Protein AF-A0A0M3JJK4-F1 (afdb_monomer)

Radius of gyration: 24.89 Å; Cα contacts (8 Å, |Δi|>4): 68; chains: 1; bounding box: 41×30×75 Å

Secondary structure (DSSP, 8-state):
----S---SS---------TT--------SSGGG-TTIIIIITTTT---TTTT-SSPPPPP------------TT-SEEEEEE--BTTB--EEEEEE---TT------S---

Sequence (112 aa):
MAFDNVMIGDGFVPAMTLGPGQKARLNFGQDSNTLKYFTTSGLQEGYEPFCVNMYRQLPLWYGKMMCLFEDIGSNSTIDVSRIPATGNSPPSLKITQKVDLNLVFFGSNRFI

Solvent-accessible surface area (backbone atoms only — not comparable to full-atom values): 8223 Å² total; per-residue (Å²): 126,96,73,77,92,78,82,78,75,100,68,88,76,96,79,86,86,76,61,91,93,58,83,85,85,88,80,57,21,56,54,60,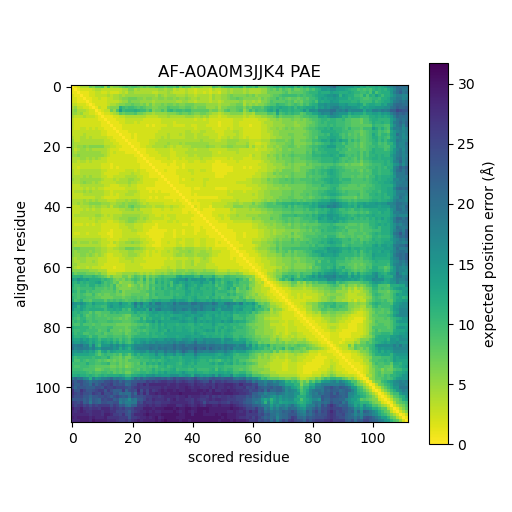89,73,41,92,59,36,78,78,44,40,54,76,74,69,56,76,55,84,27,55,90,47,93,61,83,81,86,82,86,76,90,72,97,63,97,72,93,73,80,84,49,95,87,48,56,54,46,79,47,82,42,74,62,51,101,88,43,75,60,48,78,47,77,46,71,64,86,53,99,87,69,84,84,90,79,76,99,70,80,132

pLDDT: mean 87.49, std 15.22, range [33.72, 97.62]

InterPro domains:
  IPR015925 Ryanodine/Inositol 1,4,5-trisphosphate receptor [PTHR46399] (1-99)
  IPR043136 B30.2/SPRY domain superfamily [G3DSA:2.60.120.920] (1-70)

Mean predicted aligned error: 9.22 Å

Structure (mmCIF, N/CA/C/O backbone):
data_AF-A0A0M3JJK4-F1
#
_entry.id   AF-A0A0M3JJK4-F1
#
loop_
_atom_site.group_PDB
_atom_site.id
_atom_site.type_symbol
_atom_site.label_atom_id
_atom_site.label_alt_id
_atom_site.label_comp_id
_atom_site.label_asym_id
_atom_site.label_entity_id
_atom_site.label_seq_id
_atom_site.pdbx_PDB_ins_code
_atom_site.Cartn_x
_atom_site.Cartn_y
_atom_site.Cartn_z
_atom_site.occupancy
_atom_site.B_iso_or_equiv
_atom_site.auth_seq_id
_atom_site.auth_comp_id
_atom_site.auth_asym_id
_atom_site.auth_atom_id
_atom_site.pdbx_PDB_model_num
ATOM 1 N N . MET A 1 1 ? 10.395 -1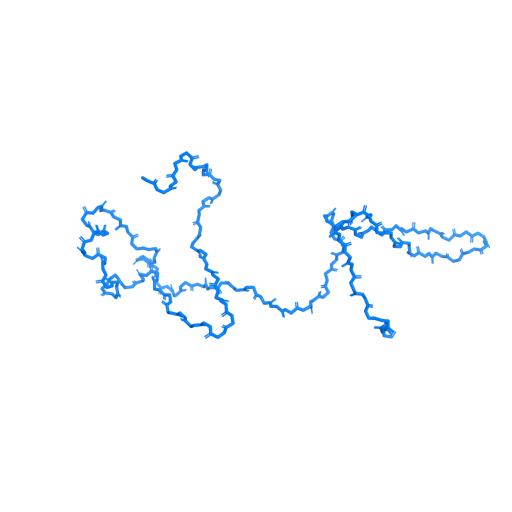.229 24.364 1.00 84.81 1 MET A N 1
ATOM 2 C CA . MET A 1 1 ? 9.872 -0.665 23.099 1.00 84.81 1 MET A CA 1
ATOM 3 C C . MET A 1 1 ? 10.293 -1.593 21.969 1.00 84.81 1 MET A C 1
ATOM 5 O O . MET A 1 1 ? 11.398 -2.111 22.049 1.00 84.81 1 MET A O 1
ATOM 9 N N . ALA A 1 2 ? 9.429 -1.870 20.986 1.00 95.94 2 ALA A N 1
ATOM 10 C CA . ALA A 1 2 ? 9.780 -2.753 19.861 1.00 95.94 2 ALA A CA 1
ATOM 11 C C . ALA A 1 2 ? 10.691 -2.064 18.828 1.00 95.94 2 ALA A C 1
ATOM 13 O O . ALA A 1 2 ? 11.520 -2.719 18.206 1.00 95.94 2 ALA A O 1
ATOM 14 N N . PHE A 1 3 ? 10.558 -0.744 18.689 1.00 96.25 3 PHE A N 1
ATOM 15 C CA . PHE A 1 3 ? 11.367 0.106 17.820 1.00 96.25 3 PHE A CA 1
ATOM 16 C C . PHE A 1 3 ? 11.752 1.377 18.582 1.00 96.25 3 PHE A C 1
ATOM 18 O O . PHE A 1 3 ? 11.002 1.810 19.459 1.00 96.25 3 PHE A O 1
ATOM 25 N N . ASP A 1 4 ? 12.905 1.948 18.247 1.00 96.31 4 ASP A N 1
ATOM 26 C CA . ASP A 1 4 ? 13.414 3.212 18.786 1.00 96.31 4 ASP A CA 1
ATOM 27 C C . ASP A 1 4 ? 14.194 3.957 17.687 1.00 96.31 4 ASP A C 1
ATOM 29 O O . ASP A 1 4 ? 14.675 3.325 16.744 1.00 96.31 4 ASP A O 1
ATOM 33 N N . ASN A 1 5 ? 14.303 5.284 17.791 1.00 95.25 5 ASN A N 1
ATOM 34 C CA . ASN A 1 5 ? 14.967 6.165 16.817 1.00 95.25 5 ASN A CA 1
ATOM 35 C C . ASN A 1 5 ? 14.435 6.028 15.375 1.00 95.25 5 ASN A C 1
ATOM 37 O O . ASN A 1 5 ? 15.194 6.046 14.404 1.00 95.25 5 ASN A O 1
ATOM 41 N N . VAL A 1 6 ? 13.115 5.880 15.224 1.00 94.50 6 VAL A N 1
ATOM 42 C CA . VAL A 1 6 ? 12.473 5.814 13.905 1.00 94.50 6 VAL A CA 1
ATOM 43 C C . VAL A 1 6 ? 12.455 7.207 13.274 1.00 94.50 6 VAL A C 1
ATOM 45 O O . VAL A 1 6 ? 11.865 8.140 13.817 1.00 94.50 6 VAL A O 1
ATOM 48 N N . MET A 1 7 ? 13.080 7.337 12.105 1.00 95.25 7 MET A N 1
ATOM 49 C CA . MET A 1 7 ? 13.093 8.585 11.344 1.00 95.25 7 MET A CA 1
ATOM 50 C C . MET A 1 7 ? 11.712 8.854 10.744 1.00 95.25 7 MET A C 1
ATOM 52 O O . MET A 1 7 ? 11.154 8.011 10.040 1.00 95.25 7 MET A O 1
ATOM 56 N N . ILE A 1 8 ? 11.172 10.041 11.002 1.00 92.31 8 ILE A N 1
ATOM 57 C CA . ILE A 1 8 ? 9.899 10.482 10.431 1.00 92.31 8 ILE A CA 1
ATOM 58 C C . ILE A 1 8 ? 10.202 11.157 9.088 1.00 92.31 8 ILE A C 1
ATOM 60 O O . ILE A 1 8 ? 10.821 12.218 9.059 1.00 92.31 8 ILE A O 1
ATOM 64 N N . GLY A 1 9 ? 9.812 10.508 7.986 1.00 93.44 9 GLY A N 1
ATOM 65 C CA . GLY A 1 9 ? 9.780 11.107 6.646 1.00 93.44 9 GLY A CA 1
ATOM 66 C C . GLY A 1 9 ? 8.451 11.832 6.416 1.00 93.44 9 GLY A C 1
ATOM 67 O O . GLY A 1 9 ? 8.070 12.695 7.199 1.00 93.44 9 GLY A O 1
ATOM 68 N N . ASP A 1 10 ? 7.689 11.406 5.408 1.00 95.38 10 ASP A N 1
ATOM 69 C CA . ASP A 1 10 ? 6.367 11.973 5.073 1.00 95.38 10 ASP A CA 1
ATOM 70 C C . ASP A 1 10 ? 5.220 11.489 5.990 1.00 95.38 10 ASP A C 1
ATOM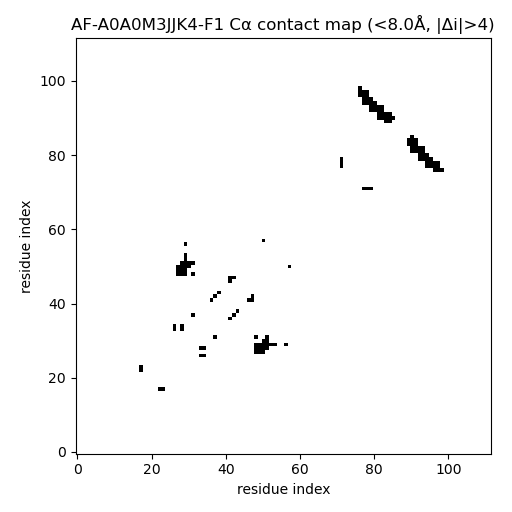 72 O O . ASP A 1 10 ? 4.044 11.763 5.746 1.00 95.38 10 ASP A O 1
ATOM 76 N N . GLY A 1 11 ? 5.552 10.752 7.053 1.00 94.12 11 GLY A N 1
ATOM 77 C CA . GLY A 1 11 ? 4.608 10.139 7.985 1.00 94.12 11 GLY A CA 1
ATOM 78 C C . GLY A 1 11 ? 4.451 8.630 7.790 1.00 94.12 11 GLY A C 1
ATOM 79 O O . GLY A 1 11 ? 5.176 7.993 7.027 1.00 94.12 11 GLY A O 1
ATOM 80 N N . PHE A 1 12 ? 3.502 8.047 8.524 1.00 95.06 12 PHE A N 1
ATOM 81 C CA . PHE A 1 12 ? 3.235 6.609 8.514 1.00 95.06 12 PHE A CA 1
ATOM 82 C C . PHE A 1 12 ? 1.776 6.325 8.184 1.00 95.06 12 PHE A C 1
ATOM 84 O O . PHE A 1 12 ? 0.873 7.053 8.596 1.00 95.06 12 PHE A O 1
ATOM 91 N N . VAL A 1 13 ? 1.550 5.215 7.487 1.00 95.12 13 VAL A N 1
ATOM 92 C CA . VAL A 1 13 ? 0.218 4.674 7.213 1.00 95.12 13 VAL A CA 1
ATOM 93 C C . VAL A 1 13 ? 0.147 3.230 7.702 1.00 95.12 13 VAL A C 1
ATOM 95 O O . VAL A 1 13 ? 1.148 2.510 7.630 1.00 95.12 13 VAL A O 1
ATOM 98 N N . PRO A 1 14 ? -1.011 2.770 8.200 1.00 95.62 14 PRO A N 1
ATOM 99 C CA . PRO A 1 14 ? -1.166 1.372 8.557 1.00 95.62 14 PRO A CA 1
ATOM 100 C C . PRO A 1 14 ? -1.119 0.506 7.293 1.00 95.62 14 PRO A C 1
ATOM 102 O O . PRO A 1 14 ? -1.861 0.735 6.338 1.00 95.62 14 PRO A O 1
ATOM 105 N N . ALA A 1 15 ? -0.266 -0.515 7.307 1.00 95.81 15 ALA A N 1
ATOM 106 C CA . ALA A 1 15 ? -0.131 -1.485 6.229 1.00 95.81 15 ALA A CA 1
ATOM 107 C C . ALA A 1 15 ? -0.401 -2.900 6.748 1.00 95.81 15 ALA A C 1
ATOM 109 O O . ALA A 1 15 ? -0.136 -3.222 7.907 1.00 95.81 15 ALA A O 1
ATOM 110 N N . MET A 1 16 ? -0.930 -3.757 5.880 1.00 94.69 16 MET A N 1
ATOM 111 C CA . MET A 1 16 ? -1.163 -5.165 6.177 1.00 94.69 16 MET A CA 1
ATOM 112 C C . MET A 1 16 ? -0.876 -6.032 4.950 1.00 94.69 16 MET A C 1
ATOM 114 O O . MET A 1 16 ? -0.834 -5.564 3.816 1.00 94.69 16 MET A O 1
ATOM 118 N N . THR A 1 17 ? -0.680 -7.327 5.167 1.00 94.56 17 THR A N 1
ATOM 119 C CA . THR A 1 17 ? -0.606 -8.330 4.100 1.00 94.56 17 THR A CA 1
ATOM 120 C C . THR A 1 17 ? -1.403 -9.550 4.537 1.00 94.56 17 THR A C 1
ATOM 122 O O . THR A 1 17 ? -1.375 -9.918 5.709 1.00 94.56 17 THR A O 1
ATOM 125 N N . LEU A 1 18 ? -2.143 -10.152 3.607 1.00 93.75 18 LEU A N 1
ATOM 126 C CA . LEU A 1 18 ? -2.882 -11.392 3.835 1.00 93.75 18 LEU A CA 1
ATOM 127 C C . LEU A 1 18 ? -2.314 -12.472 2.926 1.00 93.75 18 LEU A C 1
ATOM 129 O O . LEU A 1 18 ? -2.206 -12.278 1.716 1.00 93.75 18 LEU A O 1
ATOM 133 N N . GLY A 1 19 ? -1.958 -13.607 3.519 1.00 94.31 19 GLY A N 1
ATOM 134 C CA . GLY A 1 19 ? -1.551 -14.793 2.783 1.00 94.31 19 GLY A CA 1
ATOM 135 C C . GLY A 1 19 ? -2.739 -15.519 2.139 1.00 94.31 19 GLY A C 1
ATOM 136 O O . GLY A 1 19 ? -3.902 -15.222 2.437 1.00 94.31 19 GLY A O 1
ATOM 137 N N . PRO A 1 20 ? -2.470 -16.513 1.275 1.00 93.69 20 PRO A N 1
ATOM 138 C CA . PRO A 1 20 ? -3.511 -17.308 0.631 1.00 93.69 20 PRO A CA 1
ATOM 139 C C . PRO A 1 20 ? -4.490 -17.915 1.644 1.00 93.69 20 PRO A C 1
ATOM 141 O O . PRO A 1 20 ? -4.088 -18.518 2.637 1.00 93.69 20 PRO A O 1
ATOM 144 N N . GLY A 1 21 ? -5.789 -17.740 1.398 1.00 95.19 21 GLY A N 1
ATOM 145 C CA . GLY A 1 21 ? -6.855 -18.273 2.252 1.00 95.19 21 GLY A CA 1
ATOM 146 C C . GLY A 1 21 ? -7.060 -17.548 3.589 1.00 95.19 21 GLY A C 1
ATOM 147 O O . GLY A 1 21 ? -8.036 -17.843 4.281 1.00 95.19 21 GLY A O 1
ATOM 148 N N . GLN A 1 22 ? -6.210 -16.582 3.955 1.00 97.56 22 GLN A N 1
ATOM 149 C CA . GLN A 1 22 ? -6.388 -15.802 5.177 1.00 97.56 22 GLN A CA 1
ATOM 150 C C . GLN A 1 22 ? -7.511 -14.774 5.022 1.00 97.56 22 GLN A C 1
ATOM 152 O O . GLN A 1 22 ? -7.705 -14.172 3.966 1.00 97.56 22 GLN A O 1
ATOM 157 N N . LYS A 1 23 ? -8.252 -14.556 6.109 1.00 96.06 23 LYS A N 1
ATOM 158 C CA . LYS A 1 23 ? -9.319 -13.558 6.194 1.00 96.06 23 LYS A CA 1
ATOM 159 C C . LYS A 1 23 ? -9.073 -12.687 7.413 1.00 96.06 23 LYS A C 1
ATOM 161 O O . LYS A 1 23 ? -8.776 -13.202 8.487 1.00 96.06 23 LYS A O 1
ATOM 166 N N . ALA A 1 24 ? -9.242 -11.382 7.253 1.00 94.81 24 ALA A N 1
ATOM 167 C CA . ALA A 1 24 ? -9.154 -10.430 8.347 1.00 94.81 24 ALA A CA 1
ATOM 168 C C . ALA A 1 24 ? -10.256 -9.381 8.225 1.00 94.81 24 ALA A C 1
ATOM 170 O O . ALA A 1 24 ? -10.670 -9.017 7.124 1.00 94.81 24 ALA A O 1
ATOM 171 N N . ARG A 1 25 ? -10.705 -8.877 9.375 1.00 94.62 25 ARG A N 1
ATOM 172 C CA . ARG A 1 25 ? -11.527 -7.673 9.471 1.00 94.62 25 ARG A CA 1
ATOM 173 C C . ARG A 1 25 ? -10.664 -6.581 10.082 1.00 94.62 25 ARG A C 1
ATOM 175 O O . ARG A 1 25 ? -10.251 -6.702 11.231 1.00 94.62 25 ARG A O 1
ATOM 182 N N . LEU A 1 26 ? -10.405 -5.536 9.310 1.00 94.94 26 LEU A N 1
ATOM 183 C CA . LEU A 1 26 ? -9.644 -4.380 9.769 1.00 94.94 26 LEU A CA 1
ATOM 184 C C . LEU A 1 26 ? -10.605 -3.367 10.392 1.00 94.94 26 LEU A C 1
ATOM 186 O O . LEU A 1 26 ? -11.669 -3.098 9.835 1.00 94.94 26 LEU A O 1
ATOM 190 N N . ASN A 1 27 ? -10.240 -2.826 11.552 1.00 96.38 27 ASN A N 1
ATOM 191 C CA . ASN A 1 27 ? -10.987 -1.769 12.220 1.00 96.38 27 ASN A CA 1
ATOM 192 C C . ASN A 1 27 ? -10.033 -0.624 12.563 1.00 96.38 27 ASN A C 1
ATOM 194 O O . ASN A 1 27 ? -9.193 -0.766 13.447 1.00 96.38 27 ASN A O 1
ATOM 198 N N . PHE A 1 28 ? -10.177 0.497 11.858 1.00 97.06 28 PHE A N 1
ATOM 199 C CA . PHE A 1 28 ? -9.362 1.700 12.047 1.00 97.06 28 PHE A CA 1
ATOM 200 C C . PHE A 1 28 ? -9.995 2.701 13.028 1.00 97.06 28 PHE A C 1
ATOM 202 O O . PHE A 1 28 ? -9.489 3.804 13.207 1.00 97.06 28 PHE A O 1
ATOM 209 N N . GLY A 1 29 ? -11.100 2.316 13.677 1.00 97.06 29 GLY A N 1
ATOM 210 C CA . GLY A 1 29 ? -11.710 3.089 14.753 1.00 97.06 29 GLY A CA 1
ATOM 211 C C . GLY A 1 29 ? -12.449 4.336 14.285 1.00 97.06 29 GLY A C 1
ATOM 212 O O . GLY A 1 29 ? -12.338 5.376 14.920 1.00 97.06 29 GLY A O 1
ATOM 213 N N . GLN A 1 30 ? -13.206 4.232 13.187 1.00 96.56 30 GLN A N 1
ATOM 214 C CA . GLN A 1 30 ? -14.148 5.291 12.803 1.00 96.56 30 GLN A CA 1
ATOM 215 C C . GLN A 1 30 ? -15.260 5.452 13.855 1.00 96.56 30 GLN A C 1
ATOM 217 O O . GLN A 1 30 ? -15.683 6.562 14.145 1.00 96.56 30 GLN A O 1
ATOM 222 N N . ASP A 1 31 ? -15.679 4.341 14.466 1.00 95.56 31 ASP A N 1
ATOM 223 C CA . ASP A 1 31 ? -16.428 4.330 15.723 1.00 95.56 31 ASP A CA 1
ATOM 224 C C . ASP A 1 31 ? -15.550 3.689 16.801 1.00 95.56 31 ASP A C 1
ATOM 226 O O . ASP A 1 31 ? -15.254 2.489 16.748 1.00 95.56 31 ASP A O 1
ATOM 230 N N . SER A 1 32 ? -15.118 4.487 17.774 1.00 94.44 32 SER A N 1
ATOM 231 C CA . SER A 1 32 ? -14.232 4.049 18.856 1.00 94.44 32 SER A CA 1
ATOM 232 C C . SER A 1 32 ? -14.853 2.949 19.721 1.00 94.44 32 SER A C 1
ATOM 234 O O . SER A 1 32 ? -14.126 2.086 20.213 1.00 94.44 32 SER A O 1
ATOM 236 N N . ASN A 1 33 ? -16.185 2.891 19.831 1.00 95.19 33 ASN A N 1
ATOM 237 C CA . ASN A 1 33 ? -16.886 1.870 20.618 1.00 95.19 33 ASN A CA 1
ATOM 238 C C . ASN A 1 33 ? -16.741 0.465 20.020 1.00 95.19 33 ASN A C 1
ATOM 240 O O . ASN A 1 33 ? -16.911 -0.540 20.708 1.00 95.19 33 ASN A O 1
ATOM 244 N N . THR A 1 34 ? -16.397 0.374 18.734 1.00 95.88 34 THR A N 1
ATOM 245 C CA . THR A 1 34 ? -16.181 -0.909 18.054 1.00 95.88 34 THR A CA 1
ATOM 246 C C . THR A 1 34 ? -14.790 -1.499 18.307 1.00 95.88 34 THR A C 1
ATOM 248 O O . THR A 1 34 ? -14.527 -2.649 17.936 1.00 95.88 34 THR A O 1
ATOM 251 N N . LEU A 1 35 ? -13.881 -0.741 18.930 1.00 97.06 35 LEU A N 1
ATOM 252 C CA . LEU A 1 35 ? -12.546 -1.208 19.281 1.00 97.06 35 LEU A CA 1
ATOM 253 C C . LEU A 1 35 ? -12.580 -1.965 20.612 1.00 97.06 35 LEU A C 1
ATOM 255 O O . LEU A 1 35 ? -12.591 -1.378 21.690 1.00 97.06 35 LEU A O 1
ATOM 259 N N . LYS A 1 36 ? -12.524 -3.298 20.523 1.00 95.44 36 LYS A N 1
ATOM 260 C CA . LYS A 1 36 ? -12.705 -4.226 21.654 1.00 95.44 36 LYS A CA 1
ATOM 261 C C . LYS A 1 36 ? -11.827 -3.944 22.883 1.00 95.44 36 LYS A C 1
ATOM 263 O O . LYS A 1 36 ? -12.251 -4.237 23.994 1.00 95.44 36 LYS A O 1
ATOM 268 N N . TYR A 1 37 ? -10.620 -3.417 22.686 1.00 95.50 37 TYR A N 1
ATOM 269 C CA . TYR A 1 37 ? -9.629 -3.222 23.753 1.00 95.50 37 TYR A CA 1
ATOM 270 C C . TYR A 1 37 ? -9.181 -1.761 23.914 1.00 95.50 37 TYR A C 1
ATOM 272 O O . TYR A 1 37 ? -8.267 -1.485 24.686 1.00 95.50 37 TYR A O 1
ATOM 280 N N . PHE A 1 38 ? -9.810 -0.814 23.206 1.00 97.12 38 PHE A N 1
ATOM 281 C CA . PHE A 1 38 ? -9.381 0.588 23.229 1.00 97.12 38 PHE A CA 1
ATOM 282 C C . PHE A 1 38 ? -9.529 1.225 24.615 1.00 97.12 38 PHE A C 1
ATOM 284 O O . PHE A 1 38 ? -8.630 1.928 25.067 1.00 97.12 38 PHE A O 1
ATOM 291 N N . THR A 1 39 ? -10.613 0.926 25.331 1.00 95.50 39 THR A N 1
ATOM 292 C CA . THR A 1 39 ? -10.865 1.475 26.673 1.00 95.50 39 THR A CA 1
ATOM 293 C C . THR A 1 39 ? -9.932 0.914 27.748 1.00 95.50 39 THR A C 1
ATOM 295 O O . THR A 1 39 ? -9.775 1.539 28.794 1.00 95.50 39 THR A O 1
ATOM 298 N N . THR A 1 40 ? -9.311 -0.246 27.507 1.00 95.44 40 THR A N 1
ATOM 299 C CA . THR A 1 40 ? -8.448 -0.922 28.486 1.00 95.44 40 THR A CA 1
ATOM 300 C C . THR A 1 40 ? -7.054 -0.304 28.567 1.00 95.44 40 THR A C 1
ATOM 302 O O . THR A 1 40 ? -6.520 -0.192 29.664 1.00 95.44 40 THR A O 1
ATOM 305 N N . SER A 1 41 ? -6.469 0.099 27.438 1.00 92.25 41 SER A N 1
ATOM 306 C CA . SER A 1 41 ? -5.108 0.660 27.397 1.00 92.25 41 SER A CA 1
ATOM 307 C C . SER A 1 41 ? -5.020 1.924 26.549 1.00 92.25 41 SER A C 1
ATOM 309 O O . SER A 1 41 ? -4.581 2.955 27.044 1.00 92.25 41 SER A O 1
ATOM 311 N N . GLY A 1 42 ? -5.523 1.886 25.311 1.00 95.06 42 GLY A N 1
ATOM 312 C CA . GLY A 1 42 ? -5.421 3.002 24.363 1.00 95.06 42 GLY A CA 1
ATOM 313 C C . GLY A 1 42 ? -5.925 4.332 24.926 1.00 95.06 42 GLY A C 1
ATOM 314 O O . GLY A 1 42 ? -5.211 5.326 24.875 1.00 95.06 42 GLY A O 1
ATOM 315 N N . LEU A 1 43 ? -7.113 4.333 25.536 1.00 95.38 43 LEU A N 1
ATOM 316 C CA . LEU A 1 43 ? -7.699 5.535 26.130 1.00 95.38 43 LEU A CA 1
ATOM 317 C C . LEU A 1 43 ? -6.933 6.023 27.370 1.00 95.38 43 LEU A C 1
ATOM 319 O O . LEU A 1 43 ? -6.779 7.226 27.551 1.00 95.38 43 LEU A O 1
ATOM 323 N N . GLN A 1 44 ? -6.451 5.106 28.215 1.00 95.31 44 GLN A N 1
ATOM 324 C CA . GLN A 1 44 ? -5.722 5.454 29.445 1.00 95.31 44 GLN A CA 1
ATOM 325 C C . GLN A 1 44 ? -4.339 6.038 29.141 1.00 95.31 44 GLN A C 1
ATOM 327 O O . GLN A 1 44 ? -3.853 6.903 29.862 1.00 95.31 44 GLN A O 1
ATOM 332 N N . GLU A 1 45 ? -3.723 5.579 28.052 1.00 96.06 45 GLU A N 1
ATOM 333 C CA . GLU A 1 45 ? -2.432 6.059 27.560 1.00 96.06 45 GLU A CA 1
ATOM 334 C C . GLU A 1 45 ? -2.566 7.301 26.654 1.00 96.06 45 GLU A C 1
ATOM 336 O O . GLU A 1 45 ? -1.558 7.865 26.238 1.00 96.06 45 GLU A O 1
ATOM 341 N N . GLY A 1 46 ? -3.795 7.754 26.366 1.00 96.56 46 GLY A N 1
ATOM 342 C CA . GLY A 1 46 ? -4.059 8.958 25.571 1.00 96.56 46 GLY A CA 1
ATOM 343 C C . GLY A 1 46 ? -3.926 8.777 24.054 1.00 96.56 46 GLY A C 1
ATOM 344 O O . GLY A 1 46 ? -3.751 9.764 23.343 1.00 96.56 46 GLY A O 1
ATOM 345 N N . TYR A 1 47 ? -4.004 7.547 23.539 1.00 97.12 47 TYR A N 1
ATOM 346 C CA . TYR A 1 47 ? -4.009 7.292 22.096 1.00 97.12 47 TYR A CA 1
ATOM 347 C C . TYR A 1 47 ? -5.359 7.618 21.458 1.00 97.12 47 TYR A C 1
ATOM 349 O O . TYR A 1 47 ? -6.421 7.380 22.036 1.00 97.12 47 TYR A O 1
ATOM 357 N N . GLU A 1 48 ? -5.314 8.057 20.202 1.00 97.06 48 GLU A N 1
ATOM 358 C CA . GLU A 1 48 ? -6.498 8.295 19.378 1.00 97.06 48 GLU A CA 1
ATOM 359 C C . GLU A 1 48 ? -6.642 7.229 18.278 1.00 97.06 48 GLU A C 1
ATOM 361 O O . GLU A 1 48 ? -5.649 6.839 17.652 1.00 97.06 48 GLU A O 1
ATOM 366 N N . PRO A 1 49 ? -7.867 6.743 17.998 1.00 97.12 49 PRO A N 1
ATOM 367 C CA . PRO A 1 49 ? -8.101 5.871 16.857 1.00 97.12 49 PRO A CA 1
ATOM 368 C C . PRO A 1 49 ? -7.851 6.574 15.521 1.00 97.12 49 PRO A C 1
ATOM 370 O O . PRO A 1 49 ? -8.232 7.727 15.330 1.00 97.12 49 PRO A O 1
A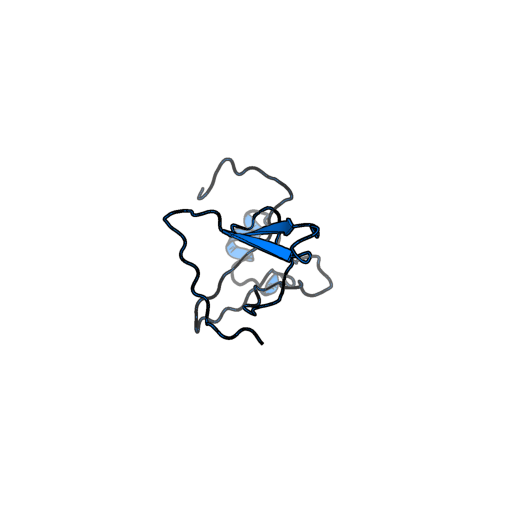TOM 373 N N . PHE A 1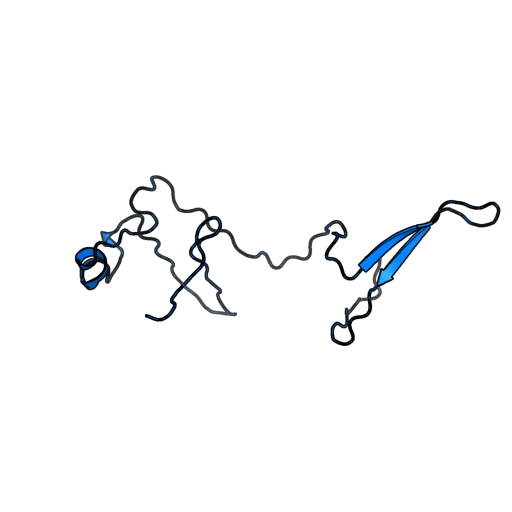 50 ? -7.305 5.836 14.554 1.00 97.12 50 PHE A N 1
ATOM 374 C CA . PHE A 1 50 ? -6.865 6.381 13.265 1.00 97.12 50 PHE A CA 1
ATOM 375 C C . PHE A 1 50 ? -7.968 7.124 12.485 1.00 97.12 50 PHE A C 1
ATOM 377 O O . PHE A 1 50 ? -7.698 8.137 11.847 1.00 97.12 50 PHE A O 1
ATOM 384 N N . CYS A 1 51 ? -9.216 6.648 12.540 1.00 97.62 51 CYS A N 1
ATOM 385 C CA . CYS A 1 51 ? -10.336 7.220 11.786 1.00 97.62 51 CYS A CA 1
ATOM 386 C C . CYS A 1 51 ? -11.360 7.996 12.633 1.00 97.62 51 CYS A C 1
ATOM 388 O O . CYS A 1 51 ? -12.447 8.268 12.124 1.00 97.62 51 CYS A O 1
ATOM 390 N N . VAL A 1 52 ? -11.062 8.359 13.887 1.00 96.25 52 VAL A N 1
ATOM 391 C CA . VAL A 1 52 ? -12.067 8.881 14.845 1.00 96.25 52 VAL A CA 1
ATOM 392 C C . VAL A 1 52 ? -12.827 10.123 14.353 1.00 96.25 52 VAL A C 1
ATOM 394 O O . VAL A 1 52 ? -14.014 10.269 14.623 1.00 96.25 52 VAL A O 1
ATOM 397 N N . ASN A 1 53 ? -12.176 10.981 13.563 1.00 95.75 53 ASN A N 1
ATOM 398 C CA . ASN A 1 53 ? -12.761 12.216 13.025 1.00 95.75 53 ASN A CA 1
ATOM 399 C C . ASN A 1 53 ? -13.092 12.129 11.524 1.00 95.75 53 ASN A C 1
ATOM 401 O O . ASN A 1 53 ? -13.265 13.146 10.849 1.00 95.75 53 ASN A O 1
ATOM 405 N N . MET A 1 54 ? -13.155 10.918 10.965 1.00 97.12 54 MET A N 1
ATOM 406 C CA . MET A 1 54 ? -13.466 10.718 9.552 1.00 97.12 54 MET A CA 1
ATOM 407 C C . MET A 1 54 ? -14.969 10.534 9.328 1.00 97.12 54 MET A C 1
ATOM 409 O O . MET A 1 54 ? -15.578 9.573 9.792 1.00 97.12 54 MET A O 1
ATOM 413 N N . TYR A 1 55 ? -15.566 11.412 8.519 1.00 94.69 55 TYR A N 1
ATOM 414 C CA . TYR A 1 55 ? -16.967 11.280 8.093 1.00 94.69 55 TYR A CA 1
ATOM 415 C C . TYR A 1 55 ? -17.176 10.179 7.046 1.00 94.69 55 TYR A C 1
ATOM 417 O O . TYR A 1 55 ? -18.240 9.568 6.975 1.00 94.69 55 TYR A O 1
ATOM 425 N N . ARG A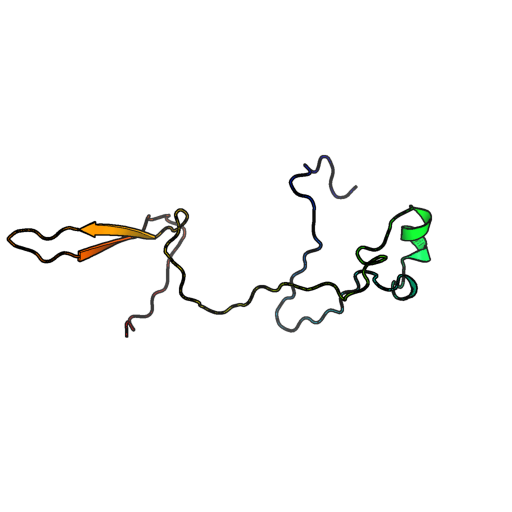 1 56 ? -16.169 9.933 6.203 1.00 95.06 56 ARG A N 1
ATOM 426 C CA . ARG A 1 56 ? -16.204 8.907 5.153 1.00 95.06 56 ARG A CA 1
ATOM 427 C C . ARG A 1 56 ? -15.381 7.699 5.574 1.00 95.06 56 ARG A C 1
ATOM 429 O O . ARG A 1 56 ? -14.403 7.842 6.300 1.00 95.06 56 ARG A O 1
ATOM 436 N N . GLN A 1 57 ? -15.762 6.526 5.073 1.00 92.31 57 GLN A N 1
ATOM 437 C CA . GLN A 1 57 ? -14.961 5.318 5.253 1.00 92.31 57 GLN A CA 1
ATOM 438 C C . GLN A 1 57 ? -13.560 5.511 4.663 1.00 92.31 57 GLN A C 1
ATOM 440 O O . GLN A 1 57 ? -13.406 6.126 3.605 1.00 92.31 57 GLN A O 1
ATOM 445 N N . LEU A 1 58 ? -12.555 4.971 5.352 1.00 94.88 58 LEU A N 1
ATOM 446 C CA . LEU A 1 58 ? -11.166 5.010 4.910 1.00 94.88 58 LEU A CA 1
ATOM 447 C C . LEU A 1 58 ? -11.019 4.259 3.573 1.00 94.88 58 LEU A C 1
ATOM 449 O O . LEU A 1 58 ? -11.302 3.058 3.532 1.00 94.88 58 LEU A O 1
ATOM 45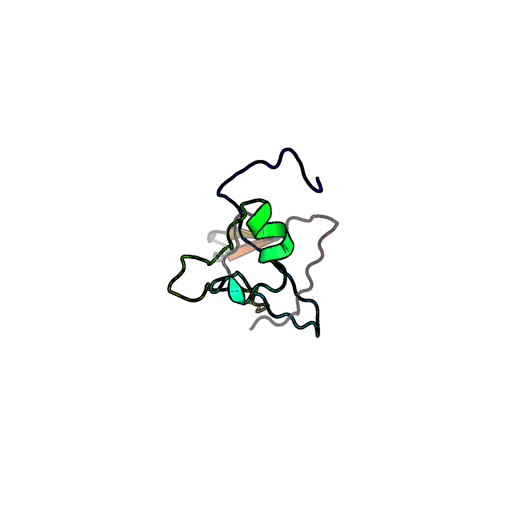3 N N . PRO A 1 59 ? -10.571 4.915 2.486 1.00 95.19 59 PRO A N 1
ATOM 454 C CA . PRO A 1 59 ? -10.238 4.203 1.262 1.00 95.19 59 PRO A CA 1
ATOM 455 C C . PRO A 1 59 ? -9.046 3.273 1.510 1.00 95.19 59 PRO A C 1
ATOM 457 O O . PRO A 1 59 ? -8.007 3.698 2.014 1.00 95.19 59 PRO A O 1
ATOM 460 N N . LEU A 1 60 ? -9.198 2.004 1.134 1.00 94.75 60 LEU A N 1
ATOM 461 C CA . LEU A 1 60 ? -8.133 1.010 1.202 1.00 94.75 60 LEU A CA 1
ATOM 462 C C . LEU A 1 60 ? -7.559 0.764 -0.187 1.00 94.75 60 LEU A C 1
ATOM 464 O O . LEU A 1 60 ? -8.291 0.535 -1.150 1.00 94.75 60 LEU A O 1
ATOM 468 N N . TRP A 1 61 ? -6.235 0.766 -0.256 1.00 94.69 61 TRP A N 1
ATOM 469 C CA . TRP A 1 61 ? -5.479 0.435 -1.452 1.00 94.69 61 TRP A CA 1
ATOM 470 C C . TRP A 1 61 ? -4.927 -0.973 -1.288 1.00 94.69 61 TRP A C 1
ATOM 472 O O . TRP A 1 61 ? -4.444 -1.332 -0.215 1.00 94.69 61 TRP A O 1
ATOM 482 N N . TYR A 1 62 ? -5.013 -1.781 -2.338 1.00 92.38 62 TYR A N 1
ATOM 483 C CA . TYR A 1 62 ? -4.482 -3.136 -2.323 1.00 92.38 62 TYR A CA 1
ATOM 484 C C . TYR A 1 62 ? -3.619 -3.378 -3.554 1.00 92.38 62 TYR A C 1
ATOM 486 O O . TYR A 1 62 ? -3.894 -2.863 -4.640 1.00 92.38 62 TYR A O 1
ATOM 494 N N . GLY A 1 63 ? -2.578 -4.190 -3.381 1.00 87.94 63 GLY A N 1
ATOM 495 C CA . GLY A 1 63 ? -1.763 -4.662 -4.490 1.00 87.94 63 GLY A CA 1
ATOM 496 C C . GLY A 1 63 ? -2.596 -5.574 -5.382 1.00 87.94 63 GLY A C 1
ATOM 497 O O . GLY A 1 63 ? -2.957 -6.685 -4.988 1.00 87.94 63 GLY A O 1
ATOM 498 N N . LYS A 1 64 ? -2.928 -5.107 -6.585 1.00 81.31 64 LYS A N 1
ATOM 499 C CA . LYS A 1 64 ? -3.605 -5.926 -7.585 1.00 81.31 64 LYS A CA 1
ATOM 500 C C . LYS A 1 64 ? -2.556 -6.730 -8.347 1.00 81.31 64 LYS A C 1
ATOM 502 O O . LYS A 1 64 ? -1.770 -6.162 -9.093 1.00 81.31 64 LYS A O 1
ATOM 507 N N . MET A 1 65 ? -2.572 -8.050 -8.184 1.00 76.69 65 MET A N 1
ATOM 508 C CA . MET A 1 65 ? -1.671 -8.971 -8.890 1.00 76.69 65 MET A CA 1
ATOM 509 C C . MET A 1 65 ? -2.149 -9.200 -10.330 1.00 76.69 65 MET A C 1
ATOM 511 O O . MET A 1 65 ? -2.581 -10.291 -10.691 1.00 76.69 65 MET A O 1
ATOM 515 N N . MET A 1 66 ? -2.149 -8.145 -11.141 1.00 84.19 66 MET A N 1
ATOM 516 C CA . MET A 1 66 ? -2.393 -8.242 -12.577 1.00 84.19 66 MET A CA 1
ATOM 517 C C . MET A 1 66 ? -1.173 -7.753 -13.335 1.00 84.19 66 MET A C 1
ATOM 519 O O . MET A 1 66 ? -0.660 -6.674 -13.053 1.00 84.19 66 MET A O 1
ATOM 523 N N . CYS A 1 67 ? -0.766 -8.520 -14.341 1.00 85.69 67 CYS A N 1
ATOM 524 C CA . CYS A 1 67 ? 0.209 -8.064 -15.316 1.00 85.69 67 CYS A CA 1
ATOM 525 C C . CYS A 1 67 ? -0.427 -6.943 -16.147 1.00 85.69 67 CYS A C 1
ATOM 527 O O . CYS A 1 67 ? -1.394 -7.178 -16.874 1.00 85.69 67 CYS A O 1
ATOM 529 N N . LEU A 1 68 ? 0.094 -5.729 -16.008 1.00 86.50 68 LEU A N 1
ATOM 530 C CA . LEU A 1 68 ? -0.250 -4.581 -16.837 1.00 86.50 68 LEU A CA 1
ATOM 531 C C . LEU A 1 68 ? 0.984 -4.191 -17.649 1.00 86.50 68 LEU A C 1
ATOM 533 O O . LEU A 1 68 ? 2.110 -4.446 -17.228 1.00 86.50 68 LEU A O 1
ATOM 537 N N . PHE A 1 69 ? 0.767 -3.592 -18.817 1.00 90.00 69 PHE A N 1
ATOM 538 C CA . PHE A 1 69 ? 1.859 -2.979 -19.562 1.00 90.00 69 PHE A CA 1
ATOM 539 C C . PHE A 1 69 ? 2.261 -1.676 -18.872 1.00 90.00 69 PHE A C 1
ATOM 541 O O . PHE A 1 69 ? 1.404 -0.849 -18.564 1.00 90.00 69 PHE A O 1
ATOM 548 N N . GLU A 1 70 ? 3.559 -1.507 -18.658 1.00 86.81 70 GLU A N 1
ATOM 549 C CA . GLU A 1 70 ? 4.163 -0.289 -18.132 1.00 86.81 70 GLU A CA 1
ATOM 550 C C . GLU A 1 70 ? 5.357 0.110 -19.000 1.00 86.81 70 GLU A C 1
ATOM 552 O O . GLU A 1 70 ? 5.971 -0.732 -19.665 1.00 86.81 70 GLU A O 1
ATOM 557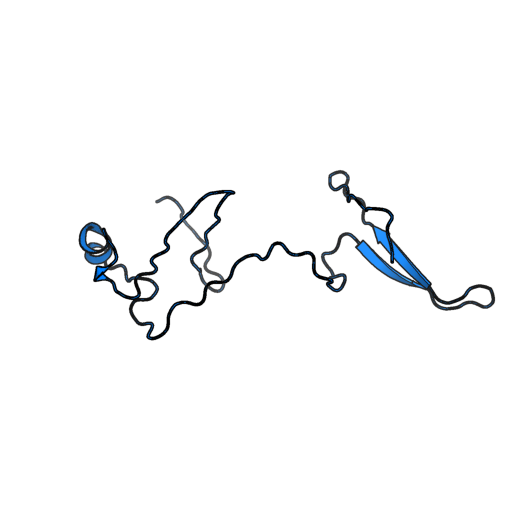 N N . ASP A 1 71 ? 5.666 1.405 -19.014 1.00 90.06 71 ASP A N 1
ATOM 558 C CA . ASP A 1 71 ? 6.873 1.896 -19.666 1.00 90.06 71 ASP A CA 1
ATOM 559 C C . ASP A 1 71 ? 8.113 1.403 -18.915 1.00 90.06 71 ASP A C 1
ATOM 561 O O . ASP A 1 71 ? 8.130 1.286 -17.688 1.00 90.06 71 ASP A O 1
ATOM 565 N N 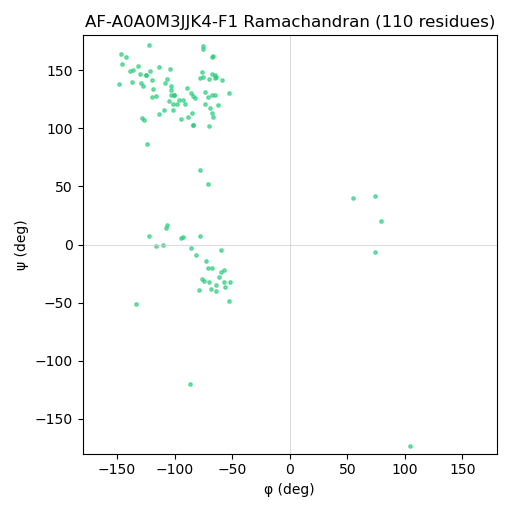. ILE A 1 72 ? 9.188 1.152 -19.659 1.00 88.62 72 ILE A N 1
ATOM 566 C CA . ILE A 1 72 ? 10.465 0.740 -19.079 1.00 88.62 72 ILE A CA 1
ATOM 567 C C . ILE A 1 72 ? 11.070 1.937 -18.334 1.00 88.62 72 ILE A C 1
ATOM 569 O O . ILE A 1 72 ? 11.612 2.862 -18.941 1.00 88.62 72 ILE A O 1
ATOM 573 N N . GLY A 1 73 ? 10.938 1.920 -17.007 1.00 85.88 73 GLY A N 1
ATOM 574 C CA . GLY A 1 73 ? 11.443 2.963 -16.118 1.00 85.88 73 GLY A CA 1
ATOM 575 C C . GLY A 1 73 ? 12.960 2.914 -15.907 1.00 85.88 73 GLY A C 1
ATOM 576 O O . GLY A 1 73 ? 13.624 1.923 -16.202 1.00 85.88 73 GLY A O 1
ATOM 577 N N . SER A 1 74 ? 13.512 3.976 -15.312 1.00 82.25 74 SER A N 1
ATOM 578 C CA . SER A 1 74 ? 14.955 4.126 -15.038 1.00 82.25 74 SER A CA 1
ATOM 579 C C . SER A 1 74 ? 15.548 3.039 -14.137 1.00 82.25 74 SER A C 1
ATOM 581 O O . SER A 1 74 ? 16.749 2.791 -14.179 1.00 82.25 74 SER A O 1
ATOM 583 N N . ASN A 1 75 ? 14.707 2.403 -13.322 1.00 81.62 75 ASN A N 1
ATOM 584 C CA . ASN A 1 75 ? 15.105 1.364 -12.372 1.00 81.62 75 ASN A CA 1
ATOM 585 C C . ASN A 1 75 ? 14.946 -0.052 -12.951 1.00 81.62 75 ASN A C 1
ATOM 587 O O . ASN A 1 75 ? 15.108 -1.034 -12.230 1.00 81.62 75 ASN A O 1
ATOM 591 N N . SER A 1 76 ? 14.600 -0.165 -14.235 1.00 84.06 76 SER A N 1
ATOM 592 C CA . SER A 1 76 ? 14.510 -1.444 -14.926 1.00 84.06 76 SER A CA 1
ATOM 593 C C . SER A 1 76 ? 15.899 -2.049 -15.137 1.00 84.06 76 SER A C 1
ATOM 595 O O . SER A 1 76 ? 16.870 -1.364 -15.465 1.00 84.06 76 SER A O 1
ATOM 597 N N . THR A 1 77 ? 15.993 -3.371 -15.007 1.00 85.25 77 THR A N 1
ATOM 598 C CA . THR A 1 77 ? 17.173 -4.130 -15.448 1.00 85.25 77 THR A CA 1
ATOM 599 C C . THR A 1 77 ? 17.243 -4.233 -16.973 1.00 85.25 77 THR A C 1
ATOM 601 O O . THR A 1 77 ? 18.282 -4.597 -17.519 1.00 85.25 77 THR A O 1
ATOM 604 N N . ILE A 1 78 ? 16.154 -3.907 -17.669 1.00 87.56 78 ILE A N 1
ATOM 605 C CA . ILE A 1 78 ? 16.059 -3.854 -19.125 1.00 87.56 78 ILE A CA 1
ATOM 606 C C . ILE A 1 78 ? 16.276 -2.410 -19.579 1.00 87.56 78 ILE A C 1
ATOM 608 O O . ILE A 1 78 ? 15.521 -1.527 -19.183 1.00 87.56 78 ILE A O 1
ATOM 612 N N . ASP A 1 79 ? 17.248 -2.197 -20.462 1.00 87.81 79 ASP A N 1
ATOM 613 C CA . ASP A 1 79 ? 17.499 -0.933 -21.152 1.00 87.81 79 ASP A CA 1
ATOM 614 C C . ASP A 1 79 ? 17.071 -1.026 -22.619 1.00 87.81 79 ASP A C 1
ATOM 616 O O . ASP A 1 79 ? 17.302 -2.032 -23.300 1.00 87.81 79 ASP A O 1
ATOM 620 N N . VAL A 1 80 ? 16.510 0.065 -23.138 1.00 89.50 80 VAL A N 1
ATOM 621 C CA . VAL A 1 80 ? 16.154 0.200 -24.554 1.00 89.50 80 VAL A CA 1
ATOM 622 C C . VAL A 1 80 ? 16.910 1.370 -25.161 1.00 89.50 80 VAL A C 1
ATOM 624 O O . VAL A 1 80 ? 16.834 2.494 -24.674 1.00 89.50 80 VAL A O 1
ATOM 627 N N . SER A 1 81 ? 17.609 1.124 -26.266 1.00 91.00 81 SER A N 1
ATOM 628 C CA . SER A 1 81 ? 18.252 2.170 -27.065 1.00 91.00 81 SER A CA 1
ATOM 629 C C . SER A 1 81 ? 17.696 2.192 -28.485 1.00 91.00 81 SER A C 1
ATOM 631 O O . SER A 1 81 ? 17.400 1.155 -29.082 1.00 91.00 81 SER A O 1
ATOM 633 N N . ARG A 1 82 ? 17.531 3.400 -29.032 1.00 93.62 82 ARG A N 1
ATOM 634 C CA . ARG A 1 82 ? 17.120 3.599 -30.425 1.00 93.62 82 ARG A CA 1
ATOM 635 C C . ARG A 1 82 ? 18.348 3.526 -31.322 1.00 93.62 82 ARG A C 1
ATOM 637 O O . ARG A 1 82 ? 19.311 4.253 -31.099 1.00 93.62 82 ARG A O 1
ATOM 644 N N . ILE A 1 83 ? 18.289 2.692 -32.352 1.00 95.62 83 ILE A N 1
ATOM 645 C CA . ILE A 1 83 ? 19.288 2.634 -33.415 1.00 95.62 83 ILE A CA 1
ATOM 646 C C . ILE A 1 83 ? 18.709 3.384 -34.624 1.00 95.62 83 ILE A C 1
ATOM 648 O O . ILE A 1 83 ? 17.677 2.959 -35.155 1.00 95.62 83 ILE A O 1
ATOM 652 N N . PRO A 1 84 ? 19.312 4.509 -35.050 1.00 95.06 84 PRO A N 1
ATOM 653 C CA . PRO A 1 84 ? 18.842 5.249 -36.215 1.00 95.06 84 PRO A CA 1
ATOM 654 C C . PRO A 1 84 ? 19.050 4.447 -37.505 1.00 95.06 84 PRO A C 1
ATOM 656 O O . PRO A 1 84 ? 19.847 3.510 -37.560 1.00 95.06 84 PRO A O 1
ATOM 659 N N . ALA A 1 85 ? 18.336 4.836 -38.559 1.00 95.19 85 ALA A N 1
ATOM 660 C CA . ALA A 1 85 ? 18.532 4.256 -39.880 1.00 95.19 85 ALA A CA 1
ATOM 661 C C . ALA A 1 85 ? 19.944 4.562 -40.404 1.00 95.19 85 ALA A C 1
ATOM 663 O O . ALA A 1 85 ? 20.473 5.656 -40.194 1.00 95.19 85 ALA A O 1
ATOM 664 N N . THR A 1 86 ? 20.526 3.615 -41.131 1.00 94.00 86 THR A N 1
ATOM 665 C CA . THR A 1 86 ? 21.760 3.815 -41.899 1.00 94.00 86 THR A CA 1
ATOM 666 C C . THR A 1 86 ? 21.493 3.498 -43.369 1.00 94.00 86 THR A C 1
ATOM 668 O O . THR A 1 86 ? 20.434 2.968 -43.702 1.00 94.00 86 THR A O 1
ATOM 671 N N . GLY A 1 87 ? 22.446 3.773 -44.265 1.00 95.12 87 GLY A N 1
ATOM 672 C CA . GLY A 1 87 ? 22.294 3.433 -45.689 1.00 95.12 87 GLY A CA 1
ATOM 673 C C . GLY A 1 87 ? 22.028 1.943 -45.954 1.00 95.12 87 GLY A C 1
ATOM 674 O O . GLY A 1 87 ? 21.445 1.607 -46.978 1.00 95.12 87 GLY A O 1
ATOM 675 N N . ASN A 1 88 ? 22.395 1.068 -45.009 1.00 94.44 88 ASN A N 1
ATOM 676 C CA . ASN A 1 88 ? 22.305 -0.386 -45.149 1.00 94.44 88 ASN A CA 1
ATOM 677 C C . ASN A 1 88 ? 21.333 -1.042 -44.150 1.00 94.44 88 ASN A C 1
ATOM 679 O O . ASN A 1 88 ? 21.185 -2.263 -44.174 1.00 94.44 88 ASN A O 1
ATOM 683 N N . SER A 1 89 ? 20.696 -0.282 -43.249 1.00 92.44 89 SER A N 1
ATOM 684 C CA . SER A 1 89 ? 19.817 -0.851 -42.218 1.00 92.44 89 SER A CA 1
ATOM 685 C C . SER A 1 89 ? 18.654 0.073 -41.836 1.00 92.44 89 SER A C 1
ATOM 687 O O . SER A 1 89 ? 18.869 1.271 -41.625 1.00 92.44 89 SER A O 1
ATOM 689 N N . PRO A 1 90 ? 17.431 -0.464 -41.661 1.00 95.25 90 PRO A N 1
ATOM 690 C CA . PRO A 1 90 ? 16.304 0.306 -41.144 1.00 95.25 90 PRO A CA 1
ATOM 691 C C . PRO A 1 90 ? 16.530 0.712 -39.673 1.00 95.25 90 PRO A C 1
ATOM 693 O O . PRO A 1 90 ? 17.372 0.120 -38.988 1.00 95.25 90 PRO A O 1
ATOM 696 N N . PRO A 1 91 ? 15.783 1.706 -39.159 1.00 95.62 91 PRO A N 1
ATOM 697 C CA . PRO A 1 91 ? 15.826 2.046 -37.742 1.00 95.62 91 PRO A CA 1
ATOM 698 C C . PRO A 1 91 ? 15.282 0.883 -36.900 1.00 95.62 91 PRO A C 1
ATOM 700 O O . PRO A 1 91 ? 14.366 0.174 -37.318 1.00 95.62 91 PRO A O 1
ATOM 703 N N . SER A 1 92 ? 15.833 0.684 -35.704 1.00 93.31 92 SER A N 1
ATOM 704 C CA . SER A 1 92 ? 15.439 -0.416 -34.812 1.00 93.31 92 SER A CA 1
ATOM 705 C C . SER A 1 92 ? 15.533 -0.032 -33.335 1.00 93.31 92 SER A C 1
ATOM 707 O O . SER A 1 92 ? 16.142 0.974 -32.968 1.00 93.31 92 SER A O 1
ATOM 709 N N . LEU A 1 93 ? 14.900 -0.831 -32.473 1.00 93.31 93 LEU A N 1
ATOM 710 C CA . LEU A 1 93 ? 15.043 -0.741 -31.021 1.00 93.31 93 LEU A CA 1
ATOM 711 C C . LEU A 1 93 ? 15.924 -1.890 -30.543 1.00 93.31 93 LEU A C 1
ATOM 713 O O . LEU A 1 93 ? 15.613 -3.055 -30.786 1.00 93.31 93 LEU A O 1
ATOM 717 N N . LYS A 1 94 ? 17.012 -1.566 -29.846 1.00 90.12 94 LYS A N 1
ATOM 718 C CA . LYS A 1 94 ? 17.865 -2.554 -29.191 1.00 90.12 94 LYS A CA 1
ATOM 719 C C . LYS A 1 94 ? 17.495 -2.644 -27.723 1.00 90.12 94 LYS A C 1
ATOM 721 O O . LYS A 1 94 ? 17.618 -1.663 -26.993 1.00 90.12 94 LYS A O 1
ATOM 726 N N . ILE A 1 95 ? 17.108 -3.840 -27.305 1.00 91.12 95 ILE A N 1
ATOM 727 C CA . ILE A 1 95 ? 16.800 -4.174 -25.917 1.00 91.12 95 ILE A CA 1
ATOM 728 C C . ILE A 1 95 ? 18.015 -4.899 -25.333 1.00 91.12 95 ILE A C 1
ATOM 730 O O . ILE A 1 95 ? 18.536 -5.826 -25.949 1.00 91.12 95 ILE A O 1
ATOM 734 N N . THR A 1 96 ? 18.509 -4.449 -24.183 1.00 87.06 96 THR A N 1
ATOM 735 C CA . THR A 1 96 ? 19.646 -5.058 -23.474 1.00 87.06 96 THR A CA 1
ATOM 736 C C . THR A 1 96 ? 19.261 -5.288 -22.020 1.00 87.06 96 THR A C 1
ATOM 738 O O . THR A 1 96 ? 18.625 -4.434 -21.418 1.00 87.06 96 THR A O 1
ATOM 741 N N . GLN A 1 97 ? 19.649 -6.423 -21.444 1.00 84.81 97 GLN A N 1
ATOM 742 C CA . GLN A 1 97 ? 19.440 -6.705 -20.027 1.00 84.81 97 GLN A CA 1
ATOM 743 C C . GLN A 1 97 ? 20.756 -6.520 -19.265 1.00 84.81 97 GLN A C 1
ATOM 745 O O . GLN A 1 97 ? 21.778 -7.099 -19.637 1.00 84.81 97 GLN A O 1
ATOM 750 N N . LYS A 1 98 ? 20.733 -5.739 -18.185 1.00 76.12 98 LYS A N 1
ATOM 751 C CA . LYS A 1 98 ? 21.805 -5.694 -17.189 1.00 76.12 98 LYS A CA 1
ATOM 752 C C . LYS A 1 98 ? 21.795 -7.024 -16.434 1.00 76.12 98 LYS A C 1
ATOM 754 O O . LYS A 1 98 ? 20.789 -7.389 -15.827 1.00 76.12 98 LYS A O 1
ATOM 759 N N . VAL A 1 99 ? 22.882 -7.783 -16.536 1.00 68.50 99 VAL A N 1
ATOM 760 C CA . VAL A 1 99 ? 22.991 -9.099 -15.898 1.00 68.50 99 VAL A CA 1
ATOM 761 C C . VAL A 1 99 ? 23.424 -8.913 -14.449 1.00 68.50 99 VAL A C 1
ATOM 763 O O . VAL A 1 99 ? 24.604 -8.712 -14.183 1.00 68.50 99 VAL A O 1
ATOM 766 N N . ASP A 1 100 ? 22.477 -9.044 -13.526 1.00 61.12 100 ASP A N 1
ATOM 767 C CA . ASP A 1 100 ? 22.776 -9.403 -12.143 1.00 61.12 100 ASP A CA 1
ATOM 768 C C . ASP A 1 100 ? 22.668 -10.926 -12.019 1.00 61.12 100 ASP A C 1
ATOM 770 O O . ASP A 1 100 ? 21.631 -11.509 -12.334 1.00 61.12 100 ASP A O 1
ATOM 774 N N . LEU A 1 101 ? 23.731 -11.586 -11.545 1.00 58.12 101 LEU A N 1
ATOM 775 C CA . LEU A 1 101 ? 23.850 -13.056 -11.471 1.00 58.12 101 LEU A CA 1
ATOM 776 C C . LEU A 1 101 ? 22.764 -13.755 -10.616 1.00 58.12 101 LEU A C 1
ATOM 778 O O . LEU A 1 101 ? 22.715 -14.981 -10.585 1.00 58.12 101 LEU A O 1
ATOM 782 N N . ASN A 1 102 ? 21.888 -12.995 -9.951 1.00 55.47 102 ASN A N 1
ATOM 783 C CA . ASN A 1 102 ? 20.849 -13.486 -9.043 1.00 55.47 102 ASN A CA 1
ATOM 784 C C . ASN A 1 102 ? 19.406 -13.341 -9.577 1.00 55.47 102 ASN A C 1
ATOM 786 O O . ASN A 1 102 ? 18.472 -13.725 -8.876 1.00 55.47 102 ASN A O 1
ATOM 790 N N . LEU A 1 103 ? 19.190 -12.799 -10.785 1.00 51.16 103 LEU A N 1
ATOM 791 C CA . LEU A 1 103 ? 17.848 -12.570 -11.346 1.00 51.16 103 LEU A CA 1
ATOM 792 C C . LEU A 1 103 ? 17.701 -13.207 -12.737 1.00 51.16 103 LEU A C 1
ATOM 794 O O . LEU A 1 103 ? 18.220 -12.705 -13.732 1.00 51.16 103 LEU A O 1
ATOM 798 N N . VAL A 1 104 ? 16.947 -14.309 -12.810 1.00 53.97 104 VAL A N 1
ATOM 799 C CA . VAL A 1 104 ? 16.558 -14.968 -14.068 1.00 53.97 104 VAL A CA 1
ATOM 800 C C . VAL A 1 104 ? 15.117 -14.588 -14.403 1.00 53.97 104 VAL A C 1
ATOM 802 O O . VAL A 1 104 ? 14.203 -14.867 -13.629 1.00 53.97 104 VAL A O 1
ATOM 805 N N . PHE A 1 105 ? 14.902 -13.976 -15.569 1.00 55.91 105 PHE A N 1
ATOM 806 C CA . PHE A 1 105 ? 13.561 -13.747 -16.109 1.00 55.91 105 PHE A CA 1
ATOM 807 C C . PHE A 1 105 ? 13.098 -14.981 -16.893 1.00 55.91 105 PHE A C 1
ATOM 809 O O . PHE A 1 105 ? 13.809 -15.469 -17.770 1.00 55.91 105 PHE A O 1
ATOM 816 N N . PHE A 1 106 ? 11.885 -15.463 -16.616 1.00 53.84 106 PHE A N 1
ATOM 817 C CA . PHE A 1 106 ? 11.226 -16.491 -17.423 1.00 53.84 106 PHE A CA 1
ATOM 818 C C . PHE A 1 106 ? 10.312 -15.821 -18.456 1.00 53.84 106 PHE A C 1
ATOM 820 O O . PHE A 1 106 ? 9.270 -15.272 -18.104 1.00 53.84 106 PHE A O 1
ATOM 827 N N . GLY A 1 107 ? 10.700 -15.858 -19.733 1.00 52.50 107 GLY A N 1
ATOM 828 C CA . GLY A 1 107 ? 9.865 -15.422 -20.855 1.00 52.50 107 GLY A CA 1
ATOM 829 C C . GLY A 1 107 ? 9.229 -16.614 -21.576 1.00 52.50 107 GLY A C 1
ATOM 830 O O . GLY A 1 107 ? 9.926 -17.551 -21.958 1.00 52.50 107 GLY A O 1
ATOM 831 N N . SER A 1 108 ? 7.910 -16.584 -21.784 1.00 41.75 108 SER A N 1
ATOM 832 C CA . SER A 1 108 ? 7.224 -17.496 -22.710 1.00 41.75 108 SER A CA 1
ATOM 833 C C . SER A 1 108 ? 7.343 -16.944 -24.133 1.00 41.75 108 SER A C 1
ATOM 835 O O . SER A 1 108 ? 6.946 -15.808 -24.377 1.00 41.75 108 SER A O 1
ATOM 837 N N . ASN A 1 109 ? 7.837 -17.751 -25.078 1.00 34.38 109 ASN A N 1
ATOM 838 C CA . ASN A 1 109 ? 8.004 -17.407 -26.501 1.00 34.38 109 ASN A CA 1
ATOM 839 C C . ASN A 1 109 ? 6.665 -17.298 -27.267 1.00 34.38 109 ASN A C 1
ATOM 841 O O . ASN A 1 109 ? 6.473 -17.932 -28.302 1.00 34.38 109 ASN A O 1
ATOM 845 N N . ARG A 1 110 ? 5.714 -16.507 -26.766 1.00 33.72 110 ARG A N 1
ATOM 846 C CA . ARG A 1 110 ? 4.552 -16.044 -27.535 1.00 33.72 110 ARG A CA 1
ATOM 847 C C . ARG A 1 110 ? 4.521 -14.527 -27.484 1.00 33.72 110 ARG A C 1
ATOM 849 O O . ARG A 1 110 ? 3.876 -13.942 -26.621 1.00 33.72 110 ARG A O 1
ATOM 856 N N . PHE A 1 111 ? 5.249 -13.917 -28.407 1.00 38.84 111 PHE A N 1
ATOM 857 C CA . PHE A 1 111 ? 4.901 -12.581 -28.862 1.00 38.84 111 PHE A CA 1
ATOM 858 C C . PHE A 1 111 ? 3.720 -12.719 -29.832 1.00 38.84 111 PHE A C 1
ATOM 860 O O . PHE A 1 111 ? 3.607 -13.737 -30.518 1.00 38.84 111 PHE A O 1
ATOM 867 N N . ILE A 1 112 ? 2.809 -11.750 -29.763 1.00 41.69 112 ILE A N 1
ATOM 868 C CA . ILE A 1 112 ? 1.574 -11.638 -30.554 1.00 41.69 112 ILE A CA 1
ATOM 869 C C . ILE A 1 112 ? 1.905 -11.657 -32.049 1.00 41.69 112 ILE A C 1
ATOM 871 O O . ILE A 1 112 ? 2.919 -11.018 -32.414 1.00 41.69 112 ILE A O 1
#

Organism: Anisakis simplex (NCBI:txid6269)

Foldseek 3Di:
DVDDPDDADVHDDDDDDDDPPDDDDDDQPCPVVPPPCCVVPVVVVPHDRRNVPPPDDDDDDDDDPDDDDDDQDPPAQKDWDWDPDDPVGHIDIDIDGNDDVPDDDDDDPDDD